Protein AF-A0AA40WEW4-F1 (afdb_monomer_lite)

Organism: NCBI:txid44276

Structure (mmCIF, N/CA/C/O backbone):
data_AF-A0AA40WEW4-F1
#
_entry.id   AF-A0AA40WEW4-F1
#
loop_
_atom_site.group_PDB
_atom_site.id
_atom_site.type_symbol
_atom_site.label_atom_id
_atom_site.label_alt_id
_atom_site.label_comp_id
_atom_site.label_asym_id
_atom_site.label_entity_id
_atom_site.label_seq_id
_atom_site.pdbx_PDB_ins_code
_atom_site.Cartn_x
_atom_site.Cartn_y
_atom_site.Cartn_z
_atom_site.occupancy
_atom_site.B_iso_or_equiv
_atom_site.auth_seq_id
_atom_site.auth_comp_id
_atom_site.auth_asym_id
_atom_site.auth_atom_id
_atom_site.pdbx_PDB_model_num
ATOM 1 N N . LEU A 1 1 ? -2.141 -4.595 21.282 1.00 58.50 1 LEU A N 1
ATOM 2 C CA . LEU A 1 1 ? -3.002 -5.345 20.341 1.00 58.50 1 LEU A CA 1
ATOM 3 C C . LEU A 1 1 ? -2.698 -6.812 20.580 1.00 58.50 1 LEU A C 1
ATOM 5 O O . LEU A 1 1 ? -1.520 -7.139 20.643 1.00 58.50 1 LEU A O 1
ATOM 9 N N . LYS A 1 2 ? -3.703 -7.653 20.843 1.00 56.94 2 LYS A N 1
ATOM 10 C CA . LYS A 1 2 ? -3.457 -9.097 20.947 1.00 56.94 2 LYS A CA 1
ATOM 11 C C . LYS A 1 2 ? -3.166 -9.610 19.535 1.00 56.94 2 LYS A C 1
ATOM 13 O O . LYS A 1 2 ? -3.886 -9.247 18.609 1.00 56.94 2 LYS A O 1
ATOM 18 N N . SER A 1 3 ? -2.093 -10.379 19.375 1.00 60.03 3 SER A N 1
ATOM 19 C CA . SER A 1 3 ? -1.756 -10.999 18.090 1.00 60.03 3 SER A CA 1
ATOM 20 C C . SER A 1 3 ? -2.911 -11.897 17.625 1.00 60.03 3 SER A C 1
ATOM 22 O O . SER A 1 3 ? -3.533 -12.557 18.457 1.00 60.03 3 SER A O 1
ATOM 24 N N . GLY A 1 4 ? -3.221 -11.888 16.327 1.00 69.12 4 GLY A N 1
ATOM 25 C CA . GLY A 1 4 ? -4.251 -12.742 15.717 1.00 69.12 4 GLY A CA 1
ATOM 26 C C . GLY A 1 4 ? -5.677 -12.178 15.666 1.00 69.12 4 GLY A C 1
ATOM 27 O O . GLY A 1 4 ? -6.532 -12.811 15.057 1.00 69.12 4 GLY A O 1
ATOM 28 N N . ILE A 1 5 ? -5.954 -11.004 16.249 1.00 79.25 5 ILE A N 1
ATOM 29 C CA . ILE A 1 5 ? -7.262 -10.338 16.103 1.00 79.25 5 ILE A CA 1
ATOM 30 C C . ILE A 1 5 ? -7.175 -9.310 14.962 1.00 79.25 5 ILE A C 1
ATOM 32 O O . ILE A 1 5 ? -6.361 -8.386 15.071 1.00 79.25 5 ILE A O 1
ATOM 36 N N . PRO A 1 6 ? -7.994 -9.429 13.897 1.00 80.62 6 PRO A N 1
ATOM 37 C CA . PRO A 1 6 ? -8.070 -8.429 12.836 1.00 80.62 6 PRO A CA 1
ATOM 38 C C . PRO A 1 6 ? -8.452 -7.055 13.387 1.00 80.62 6 PRO A C 1
ATOM 40 O O . PRO A 1 6 ? -9.288 -6.934 14.285 1.00 80.62 6 PRO A O 1
ATOM 43 N N . VAL A 1 7 ? -7.825 -6.010 12.855 1.00 83.88 7 VAL A N 1
ATOM 44 C CA . VAL A 1 7 ? -7.959 -4.645 13.365 1.00 83.88 7 VAL A CA 1
ATOM 45 C C . VAL A 1 7 ? -8.701 -3.787 12.346 1.00 83.88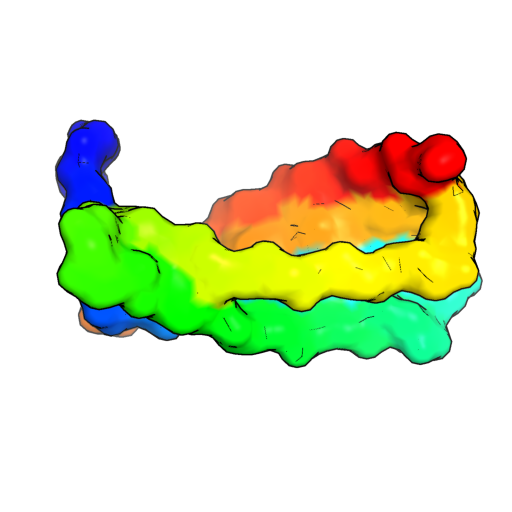 7 VAL A C 1
ATOM 47 O O . VAL A 1 7 ? -8.138 -3.446 11.309 1.00 83.88 7 VAL A O 1
ATOM 50 N N . SER A 1 8 ? -9.946 -3.421 12.648 1.00 88.06 8 SER A N 1
ATOM 51 C CA . SER A 1 8 ? -10.785 -2.553 11.807 1.00 88.06 8 SER A CA 1
ATOM 52 C C . SER A 1 8 ? -10.580 -1.063 12.092 1.00 88.06 8 SER A C 1
ATOM 54 O O . SER A 1 8 ? -10.209 -0.696 13.211 1.00 88.06 8 SER A O 1
ATOM 56 N N . GLY A 1 9 ? -10.889 -0.200 11.121 1.00 87.50 9 GLY A N 1
ATOM 57 C CA . GLY A 1 9 ? -10.830 1.259 11.267 1.00 87.50 9 GLY A CA 1
ATOM 58 C C . GLY A 1 9 ? -9.418 1.834 11.426 1.00 87.50 9 GLY A C 1
ATOM 59 O O . GLY A 1 9 ? -9.254 2.950 11.921 1.00 87.50 9 GLY A O 1
ATOM 60 N N . ALA A 1 10 ? -8.387 1.079 11.050 1.00 90.81 10 ALA A N 1
ATOM 61 C CA . ALA A 1 10 ? -7.012 1.550 11.038 1.00 90.81 10 ALA A CA 1
ATOM 62 C C . ALA A 1 10 ? -6.732 2.355 9.764 1.00 90.81 10 ALA A C 1
ATOM 64 O O . ALA A 1 10 ? -7.169 2.009 8.668 1.00 90.81 10 ALA A O 1
ATOM 65 N N . LYS A 1 11 ? -5.930 3.411 9.891 1.00 92.25 11 LYS A N 1
ATOM 66 C CA . LYS A 1 11 ? -5.395 4.135 8.741 1.00 92.25 11 LYS A CA 1
ATOM 67 C C . LYS A 1 11 ? -4.177 3.377 8.226 1.00 92.25 11 LYS A C 1
ATOM 69 O O . LYS A 1 11 ? -3.094 3.498 8.802 1.00 92.25 11 LYS A O 1
ATOM 74 N N . ILE A 1 12 ? -4.353 2.583 7.172 1.00 93.00 12 ILE A N 1
ATOM 75 C CA . ILE A 1 12 ? -3.265 1.814 6.562 1.00 93.00 12 ILE A CA 1
ATOM 76 C C . ILE A 1 12 ? -2.727 2.554 5.34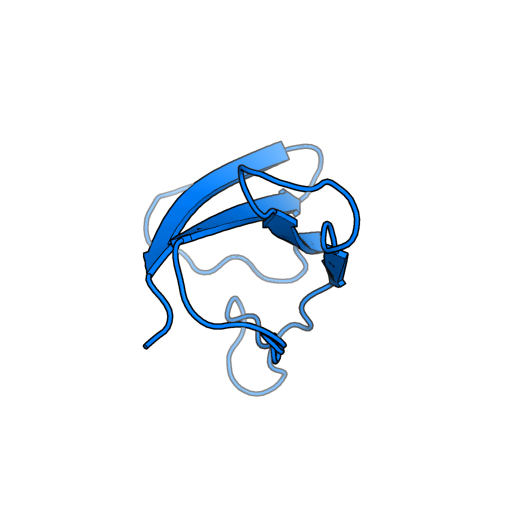2 1.00 93.00 12 ILE A C 1
ATOM 78 O O . ILE A 1 12 ? -3.448 2.815 4.384 1.00 93.00 12 ILE A O 1
ATOM 82 N N . ARG A 1 13 ? -1.442 2.891 5.382 1.00 93.75 13 ARG A N 1
ATOM 83 C CA . ARG A 1 13 ? -0.699 3.522 4.298 1.00 93.75 13 ARG A CA 1
ATOM 84 C C . ARG A 1 13 ? 0.348 2.554 3.772 1.00 93.75 13 ARG A C 1
ATOM 86 O O . ARG A 1 13 ? 1.095 1.972 4.551 1.00 93.75 13 ARG A O 1
ATOM 93 N N . VAL A 1 14 ? 0.427 2.425 2.463 1.00 93.19 14 VAL A N 1
ATOM 94 C CA . VAL A 1 14 ? 1.468 1.676 1.772 1.00 93.19 14 VAL A CA 1
ATOM 95 C C . VAL A 1 14 ? 2.388 2.662 1.081 1.00 93.19 14 VAL A C 1
ATOM 97 O O . VAL A 1 14 ? 1.930 3.624 0.477 1.00 93.19 14 VAL A O 1
ATOM 100 N N . GLU A 1 15 ? 3.684 2.445 1.200 1.00 92.81 15 G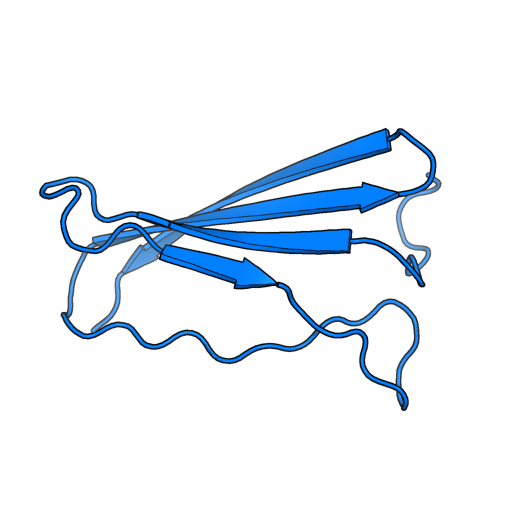LU A N 1
ATOM 101 C CA . GLU A 1 15 ? 4.725 3.206 0.528 1.00 92.81 15 GLU A CA 1
ATOM 102 C C . GLU A 1 15 ? 5.534 2.238 -0.327 1.00 92.81 15 GLU A C 1
ATOM 104 O O . GLU A 1 15 ? 5.931 1.178 0.157 1.00 92.81 15 GLU A O 1
ATOM 109 N N . ILE A 1 16 ? 5.740 2.586 -1.592 1.00 91.44 16 ILE A N 1
ATOM 110 C CA . ILE A 1 16 ? 6.655 1.876 -2.485 1.00 91.44 16 ILE A CA 1
ATOM 111 C C . ILE A 1 16 ? 7.822 2.793 -2.796 1.00 91.44 16 ILE A C 1
ATOM 113 O O . ILE A 1 16 ? 7.623 3.980 -3.054 1.00 91.44 16 ILE A O 1
ATOM 117 N N . GLU A 1 17 ? 9.022 2.238 -2.755 1.00 90.31 17 GLU A N 1
ATOM 118 C CA . GLU A 1 17 ? 10.265 2.952 -3.015 1.00 90.31 17 GLU A CA 1
ATOM 119 C C . GLU A 1 17 ? 11.149 2.115 -3.936 1.00 90.31 17 GLU A C 1
ATOM 121 O O . GLU A 1 17 ? 11.160 0.881 -3.857 1.00 90.31 17 GLU A O 1
ATOM 126 N N . ARG A 1 18 ? 11.915 2.783 -4.800 1.00 85.69 18 ARG A N 1
ATOM 127 C CA . ARG A 1 18 ? 12.894 2.126 -5.669 1.00 85.69 18 ARG A CA 1
ATOM 128 C C . ARG A 1 18 ? 14.294 2.587 -5.296 1.00 85.69 18 ARG A C 1
ATOM 130 O O . ARG A 1 18 ? 14.597 3.773 -5.349 1.00 85.69 18 ARG A O 1
ATOM 137 N N . SER A 1 19 ? 15.169 1.639 -4.973 1.00 68.50 19 SER A N 1
ATOM 138 C CA . SER A 1 19 ? 16.468 1.895 -4.330 1.00 68.50 19 SER A CA 1
ATOM 139 C C . SER A 1 19 ? 17.441 2.773 -5.128 1.00 68.50 19 SER A C 1
ATOM 141 O O . SER A 1 19 ? 18.408 3.262 -4.556 1.00 68.50 19 SER A O 1
ATOM 143 N N . ALA A 1 20 ? 17.219 2.958 -6.432 1.00 65.81 20 ALA A N 1
ATOM 144 C CA . ALA A 1 20 ? 18.113 3.716 -7.306 1.00 65.81 20 ALA A CA 1
ATOM 145 C C . ALA A 1 20 ? 17.595 5.119 -7.675 1.00 65.81 20 ALA A C 1
ATOM 147 O O . ALA A 1 20 ? 18.381 5.938 -8.147 1.00 65.81 20 ALA A O 1
ATOM 148 N N . THR A 1 21 ? 16.299 5.411 -7.499 1.00 62.09 21 THR A N 1
ATOM 149 C CA . THR A 1 21 ? 15.687 6.663 -7.980 1.00 62.09 21 THR A CA 1
ATOM 150 C C . THR A 1 21 ? 14.447 7.045 -7.166 1.00 62.09 21 THR A C 1
ATOM 152 O O . THR A 1 21 ? 13.471 6.296 -7.163 1.00 62.09 21 THR A O 1
ATOM 155 N N . ASP A 1 22 ? 14.414 8.258 -6.605 1.00 67.19 22 ASP A N 1
ATOM 156 C CA . ASP A 1 22 ? 13.249 8.791 -5.866 1.00 67.19 22 ASP A CA 1
ATOM 157 C C . ASP A 1 22 ? 12.019 9.082 -6.743 1.00 67.19 22 ASP A C 1
ATOM 159 O O . ASP A 1 22 ? 10.922 9.323 -6.235 1.00 67.19 22 ASP A O 1
ATOM 163 N N . LEU A 1 23 ? 12.178 9.048 -8.071 1.00 67.31 23 LEU A N 1
ATOM 164 C CA . LEU A 1 23 ? 11.135 9.385 -9.050 1.00 67.31 23 LEU A CA 1
ATOM 165 C C . LEU A 1 23 ? 9.855 8.549 -8.896 1.00 67.31 23 LEU A C 1
ATOM 167 O O . LEU A 1 23 ? 8.766 9.005 -9.259 1.00 67.31 23 LEU A O 1
ATOM 171 N N . TRP A 1 24 ? 9.982 7.353 -8.325 1.00 71.56 24 TRP A N 1
ATOM 172 C CA . TRP A 1 24 ? 8.898 6.384 -8.217 1.00 71.56 24 TRP A CA 1
ATOM 173 C C . TRP A 1 24 ? 8.422 6.132 -6.790 1.00 71.56 24 TRP A C 1
ATOM 175 O O . TRP A 1 24 ? 7.588 5.253 -6.575 1.00 71.56 24 TRP A O 1
ATOM 185 N N . ASN A 1 25 ? 8.882 6.934 -5.827 1.00 86.25 25 ASN A N 1
ATOM 186 C CA . ASN A 1 25 ? 8.388 6.831 -4.464 1.00 86.25 25 ASN A CA 1
ATOM 187 C C . ASN A 1 25 ? 6.917 7.277 -4.439 1.00 86.25 25 ASN A C 1
ATOM 189 O O . ASN A 1 25 ? 6.564 8.399 -4.832 1.00 86.25 25 ASN A O 1
ATOM 193 N N . ARG A 1 26 ? 6.028 6.373 -4.029 1.00 88.25 26 ARG A N 1
ATOM 194 C CA . ARG A 1 26 ? 4.579 6.610 -3.995 1.00 88.25 26 ARG A CA 1
ATOM 195 C C . ARG A 1 26 ? 4.005 6.148 -2.673 1.00 88.25 26 ARG A C 1
ATOM 197 O O . ARG A 1 26 ? 4.503 5.213 -2.056 1.00 88.25 26 ARG A O 1
ATOM 204 N N . SER A 1 27 ? 2.933 6.813 -2.256 1.00 90.25 27 SER A N 1
ATOM 205 C CA . SER A 1 27 ? 2.203 6.476 -1.045 1.00 90.25 27 SER A CA 1
ATOM 206 C C . SER A 1 27 ? 0.718 6.348 -1.345 1.00 90.25 27 SER A C 1
ATOM 208 O O . SER A 1 27 ? 0.127 7.240 -1.949 1.00 90.25 27 SER A O 1
ATOM 210 N N . PHE A 1 28 ? 0.125 5.251 -0.892 1.00 91.31 28 PHE A N 1
ATOM 211 C CA . PHE A 1 28 ? -1.266 4.891 -1.120 1.00 91.31 28 PHE A CA 1
ATOM 212 C C . PHE A 1 28 ? -1.953 4.661 0.218 1.00 91.31 28 PHE A C 1
ATOM 214 O O . PHE A 1 28 ? -1.352 4.125 1.150 1.00 91.31 28 PHE A O 1
ATOM 221 N N . LEU A 1 29 ? -3.211 5.070 0.326 1.00 91.81 29 LEU A N 1
ATOM 222 C CA . LEU A 1 29 ? -4.054 4.690 1.450 1.00 91.81 29 LEU A CA 1
ATOM 223 C C . LEU A 1 29 ? -4.832 3.438 1.047 1.00 91.81 29 LEU A C 1
ATOM 225 O O . LEU A 1 29 ? -5.400 3.412 -0.040 1.00 91.81 29 LEU A O 1
ATOM 229 N N . LEU A 1 30 ? -4.832 2.413 1.897 1.00 92.69 30 LEU A N 1
ATOM 230 C CA . LEU A 1 30 ? -5.687 1.249 1.685 1.00 92.69 30 LEU A CA 1
ATOM 231 C C . LEU A 1 30 ? -7.069 1.505 2.270 1.00 92.69 30 LEU A C 1
ATOM 233 O O . LEU A 1 30 ? -7.204 2.148 3.316 1.00 92.69 30 LEU A O 1
ATOM 237 N N . GLU A 1 31 ? -8.073 0.936 1.619 1.00 91.19 31 GLU A N 1
ATOM 238 C CA . GLU A 1 31 ? -9.448 0.946 2.098 1.00 91.19 31 GLU A CA 1
ATOM 239 C C . GLU A 1 31 ? -9.758 -0.383 2.783 1.00 91.19 31 GLU A C 1
ATOM 241 O O . GLU A 1 31 ? -9.300 -1.447 2.357 1.00 91.19 31 GLU A O 1
ATOM 246 N N . GLU A 1 32 ? -10.499 -0.321 3.886 1.00 92.50 32 GLU A N 1
ATOM 247 C CA . GLU A 1 32 ? -10.969 -1.527 4.564 1.00 92.50 32 GLU A CA 1
ATOM 248 C C . GLU A 1 32 ? -12.047 -2.202 3.708 1.00 92.50 32 GLU A C 1
ATOM 250 O O . GLU A 1 32 ? -12.986 -1.542 3.259 1.00 92.50 32 GLU A O 1
ATOM 255 N N . ASP A 1 33 ? -11.930 -3.514 3.494 1.00 91.06 33 ASP A N 1
ATOM 256 C CA . ASP A 1 33 ? -12.939 -4.270 2.756 1.00 91.06 33 ASP A CA 1
ATOM 257 C C . ASP A 1 33 ? -14.251 -4.313 3.564 1.00 91.06 33 ASP A C 1
ATOM 259 O O . ASP A 1 33 ? -14.278 -4.892 4.660 1.00 91.06 33 ASP A O 1
ATOM 263 N N . PRO A 1 34 ? -15.371 -3.776 3.039 1.00 87.06 34 PRO A N 1
ATOM 264 C CA . PRO A 1 34 ? -16.649 -3.789 3.746 1.00 87.06 34 PRO A CA 1
ATOM 265 C C . PRO A 1 34 ? -17.182 -5.205 4.017 1.00 87.06 34 PRO A C 1
ATOM 267 O O . PRO A 1 34 ? -18.015 -5.379 4.909 1.00 87.06 34 PRO A O 1
ATOM 270 N N . LYS A 1 35 ? -16.725 -6.222 3.273 1.00 89.62 35 LYS A N 1
ATOM 271 C CA . LYS A 1 35 ? -17.143 -7.624 3.437 1.00 89.62 35 LYS A CA 1
ATOM 272 C C . LYS A 1 35 ? -16.320 -8.372 4.480 1.00 89.62 35 LYS A C 1
ATOM 274 O O . LYS A 1 35 ? -16.822 -9.331 5.065 1.00 89.62 35 LYS A O 1
ATOM 279 N N . THR A 1 36 ? -15.080 -7.952 4.734 1.00 88.75 36 THR A N 1
ATOM 280 C CA . THR A 1 36 ? -14.177 -8.630 5.673 1.00 88.75 36 THR A CA 1
ATOM 281 C C . THR A 1 36 ? -13.446 -7.630 6.564 1.00 88.75 36 THR A C 1
ATOM 283 O O . THR A 1 36 ? -12.391 -7.111 6.209 1.00 88.75 36 THR A O 1
ATOM 286 N N . LYS A 1 37 ? -13.999 -7.381 7.757 1.00 87.81 37 LYS A N 1
ATOM 287 C CA . LYS A 1 37 ? -13.427 -6.437 8.727 1.00 87.81 37 LYS A CA 1
ATOM 288 C C . LYS A 1 37 ? -11.986 -6.785 9.096 1.00 87.81 37 LYS A C 1
ATOM 290 O O . LYS A 1 37 ? -11.663 -7.939 9.373 1.00 87.81 37 LYS A O 1
ATOM 295 N N . GLY A 1 38 ? -11.148 -5.758 9.169 1.00 88.25 38 GLY A N 1
ATOM 296 C CA . GLY A 1 38 ? -9.724 -5.861 9.458 1.00 88.25 38 GLY A CA 1
ATOM 297 C C . GLY A 1 38 ? -8.858 -6.302 8.277 1.00 88.25 38 GLY A C 1
ATOM 298 O O . GLY A 1 38 ? -7.640 -6.368 8.445 1.00 88.25 38 GLY A O 1
ATOM 299 N N . ASN A 1 39 ? -9.450 -6.551 7.104 1.00 90.69 39 ASN A N 1
ATOM 300 C CA . ASN A 1 39 ? -8.719 -6.704 5.851 1.00 90.69 39 ASN A CA 1
ATOM 301 C C . ASN A 1 39 ? -8.746 -5.389 5.079 1.00 90.69 39 ASN A C 1
ATOM 303 O O . ASN A 1 39 ? -9.780 -4.730 4.988 1.00 90.69 39 ASN A O 1
ATOM 307 N N . TYR A 1 40 ? -7.605 -5.034 4.499 1.00 91.19 40 TYR A N 1
ATOM 308 C CA . TYR A 1 40 ? -7.438 -3.808 3.731 1.00 91.19 40 TYR A CA 1
ATOM 309 C C . TYR A 1 40 ? -6.953 -4.163 2.339 1.00 91.19 40 TYR A C 1
ATOM 311 O O . TYR A 1 40 ? -6.065 -5.005 2.185 1.00 91.19 40 TYR A O 1
ATOM 319 N N . LEU A 1 41 ? -7.543 -3.522 1.339 1.00 89.88 41 LEU A N 1
ATOM 320 C CA . LEU A 1 41 ? -7.289 -3.794 -0.064 1.00 89.88 41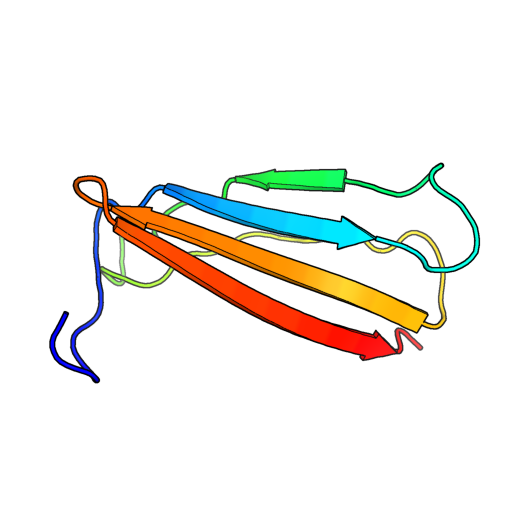 LEU A CA 1
ATOM 321 C C . LEU A 1 41 ? -6.796 -2.527 -0.761 1.00 89.88 41 LEU A C 1
ATOM 323 O O . LEU A 1 41 ? -7.146 -1.402 -0.404 1.00 89.88 41 LEU A O 1
ATOM 327 N N . GLY A 1 42 ? -5.961 -2.733 -1.770 1.00 87.31 42 GLY A N 1
ATOM 328 C CA . GLY A 1 42 ? -5.485 -1.692 -2.665 1.00 87.31 42 GLY A CA 1
ATOM 329 C C . GLY A 1 42 ? -4.697 -2.312 -3.807 1.00 87.31 42 GLY A C 1
ATOM 330 O O . GLY A 1 42 ? -4.162 -3.414 -3.677 1.00 87.31 42 GLY A O 1
ATOM 331 N N . VAL A 1 43 ? -4.651 -1.602 -4.928 1.00 87.56 43 VAL A N 1
ATOM 332 C CA . VAL A 1 43 ? -3.879 -1.997 -6.106 1.00 87.56 43 VAL A CA 1
ATOM 333 C C . VAL A 1 43 ? -2.646 -1.108 -6.177 1.00 87.56 43 VAL A C 1
ATOM 335 O O . VAL A 1 43 ? -2.745 0.111 -6.048 1.00 87.56 43 VAL A O 1
ATOM 338 N N . LEU A 1 44 ? -1.485 -1.734 -6.346 1.00 87.06 44 LEU A N 1
ATOM 339 C CA . LEU A 1 44 ? -0.214 -1.052 -6.549 1.00 87.06 44 LEU A CA 1
ATOM 340 C C . LEU A 1 44 ? 0.240 -1.323 -7.976 1.00 87.06 44 LEU A C 1
ATOM 342 O O . LEU A 1 44 ? 0.309 -2.478 -8.393 1.00 87.06 44 LEU A O 1
ATOM 346 N N . GLU A 1 45 ? 0.567 -0.263 -8.701 1.00 85.75 45 GLU A N 1
ATOM 347 C CA . GLU A 1 45 ? 1.108 -0.359 -10.052 1.00 85.75 45 GLU A CA 1
ATOM 348 C C . GLU A 1 45 ? 2.615 -0.115 -10.013 1.00 85.75 45 GLU A C 1
ATOM 350 O O . GLU A 1 45 ? 3.085 0.903 -9.499 1.00 85.75 45 GLU A O 1
ATOM 355 N N . PHE A 1 46 ? 3.369 -1.067 -10.560 1.00 86.25 46 PHE A N 1
ATOM 356 C CA . PHE A 1 46 ? 4.819 -0.991 -10.686 1.00 86.25 46 PHE A CA 1
ATOM 357 C C . PHE A 1 46 ? 5.152 -0.751 -12.162 1.00 86.25 46 PHE A C 1
ATOM 359 O O . PHE A 1 46 ? 4.998 -1.667 -12.967 1.00 86.25 46 PHE A O 1
ATOM 366 N N . PRO A 1 47 ? 5.577 0.465 -12.547 1.00 83.81 47 PRO A N 1
ATOM 367 C CA . PRO A 1 47 ? 5.810 0.806 -13.952 1.00 83.81 47 PRO A CA 1
ATOM 368 C C . PRO A 1 47 ? 7.070 0.147 -14.528 1.00 83.81 47 PRO A C 1
ATOM 370 O O . PRO A 1 47 ? 7.261 0.139 -15.740 1.00 83.81 47 PRO A O 1
ATOM 373 N N . GLU A 1 48 ? 7.941 -0.385 -13.668 1.00 85.56 48 GLU A N 1
ATOM 374 C CA . GLU A 1 48 ? 9.207 -0.997 -14.050 1.00 85.56 48 GLU A CA 1
ATOM 375 C C . GLU A 1 48 ? 9.452 -2.296 -13.274 1.00 85.56 48 GLU A C 1
ATOM 377 O O . GLU A 1 48 ? 9.151 -2.403 -12.079 1.00 85.56 48 GLU A O 1
ATOM 382 N N . ILE A 1 49 ? 10.082 -3.252 -13.956 1.00 89.31 49 ILE A N 1
ATOM 383 C CA . ILE A 1 49 ? 10.609 -4.479 -13.355 1.00 89.31 49 ILE A CA 1
ATOM 384 C C . ILE A 1 49 ? 11.830 -4.189 -12.465 1.00 89.31 49 ILE A C 1
ATOM 386 O O . ILE A 1 49 ? 12.513 -3.165 -12.599 1.00 89.31 49 ILE A O 1
ATOM 390 N N . GLY A 1 50 ? 12.130 -5.119 -11.561 1.00 89.31 50 GLY A N 1
ATOM 391 C CA . GLY A 1 50 ? 13.303 -5.098 -10.689 1.00 89.31 50 GLY A CA 1
ATOM 392 C C . GLY A 1 50 ? 12.969 -4.981 -9.204 1.00 89.31 50 GLY A C 1
ATOM 393 O O . GLY A 1 50 ? 11.874 -5.328 -8.762 1.00 89.31 50 GLY A O 1
ATOM 394 N N . ALA A 1 51 ? 13.947 -4.513 -8.426 1.00 90.81 51 ALA A N 1
ATOM 395 C CA . ALA A 1 51 ? 13.866 -4.458 -6.971 1.00 90.81 51 ALA A CA 1
ATOM 396 C C . ALA A 1 51 ? 13.089 -3.232 -6.466 1.00 90.81 51 ALA A C 1
ATOM 398 O O . ALA A 1 51 ? 13.363 -2.095 -6.861 1.00 90.81 51 ALA A O 1
ATOM 399 N N . TRP A 1 52 ? 12.172 -3.477 -5.534 1.00 91.25 52 TRP A N 1
ATOM 400 C CA . TRP A 1 52 ? 11.324 -2.486 -4.881 1.00 91.25 52 TRP A CA 1
ATOM 401 C C . TRP A 1 52 ? 11.280 -2.727 -3.374 1.00 91.25 52 TRP A C 1
ATOM 403 O O . TRP A 1 52 ? 11.339 -3.863 -2.905 1.00 91.25 52 TRP A O 1
ATOM 413 N N . VAL A 1 53 ? 11.121 -1.655 -2.606 1.00 92.31 53 VAL A N 1
ATOM 414 C CA . VAL A 1 53 ? 10.874 -1.709 -1.165 1.00 92.31 53 VAL A CA 1
ATOM 415 C C . VAL A 1 53 ? 9.421 -1.325 -0.919 1.00 92.31 53 VAL A C 1
ATOM 417 O O . VAL A 1 53 ? 8.982 -0.250 -1.314 1.00 92.31 53 VAL A O 1
ATOM 420 N N . LEU A 1 54 ? 8.674 -2.198 -0.251 1.00 92.62 54 LEU A N 1
ATOM 421 C CA . LEU A 1 54 ? 7.293 -1.978 0.161 1.00 92.62 54 LEU A CA 1
ATOM 422 C C . LEU A 1 54 ? 7.250 -1.742 1.673 1.00 92.62 54 LEU A C 1
ATOM 424 O O . LEU A 1 54 ? 7.571 -2.634 2.452 1.00 92.62 54 LEU A O 1
ATOM 428 N N . SER A 1 55 ? 6.811 -0.569 2.117 1.00 93.25 55 SER A N 1
ATOM 429 C CA . SER A 1 55 ? 6.577 -0.255 3.529 1.00 93.25 55 SER A CA 1
ATOM 430 C C . SER A 1 55 ? 5.086 -0.076 3.811 1.00 93.25 55 SER A C 1
ATOM 432 O O . SER A 1 55 ? 4.462 0.870 3.346 1.00 93.25 55 SER A O 1
ATOM 434 N N . VAL A 1 56 ? 4.509 -0.940 4.642 1.00 92.69 56 VAL A N 1
ATOM 435 C CA . VAL A 1 56 ? 3.137 -0.812 5.149 1.00 92.69 56 VAL A CA 1
ATOM 436 C C . VAL A 1 56 ? 3.173 -0.173 6.535 1.00 92.69 56 VAL A C 1
ATOM 438 O O . VAL A 1 56 ? 3.812 -0.689 7.452 1.00 92.69 56 VAL A O 1
ATOM 441 N N . LYS A 1 57 ? 2.479 0.952 6.703 1.00 93.50 57 LYS A N 1
ATOM 442 C CA . LYS A 1 57 ? 2.337 1.702 7.955 1.00 93.50 57 LYS A CA 1
ATOM 443 C C . LYS A 1 57 ? 0.870 1.720 8.369 1.00 93.50 57 LYS A C 1
ATOM 445 O O . LYS A 1 57 ? 0.034 2.252 7.649 1.00 93.50 57 LYS A O 1
ATOM 450 N N . GLY A 1 58 ? 0.555 1.168 9.532 1.00 92.12 58 GLY A N 1
ATOM 451 C CA . GLY A 1 58 ? -0.782 1.220 10.115 1.00 92.12 58 GLY A CA 1
ATOM 452 C C . GLY A 1 58 ? -0.831 2.157 11.312 1.00 92.12 58 GLY A C 1
ATOM 453 O O . GLY A 1 58 ? 0.033 2.077 12.184 1.00 92.12 58 GLY A O 1
ATOM 454 N N . GLU A 1 59 ? -1.847 3.011 11.380 1.00 92.06 59 GLU A N 1
ATOM 455 C CA . GLU A 1 59 ? -2.142 3.829 12.557 1.00 92.06 59 GLU A CA 1
ATOM 456 C C . GLU A 1 59 ? -3.547 3.523 13.087 1.00 92.06 59 GLU A C 1
ATOM 458 O O . GLU A 1 59 ? -4.528 3.583 12.348 1.00 92.06 59 GLU A O 1
ATOM 463 N N . ILE A 1 60 ? -3.649 3.199 14.378 1.00 90.38 60 ILE A N 1
ATOM 464 C CA . ILE A 1 60 ? -4.931 3.011 15.063 1.00 90.38 60 ILE A CA 1
ATOM 465 C C . ILE A 1 60 ? -4.848 3.486 16.509 1.00 90.38 60 ILE A C 1
ATOM 467 O O . ILE A 1 60 ? -3.958 3.077 17.255 1.00 90.38 60 ILE A O 1
ATOM 471 N N . SER A 1 61 ? -5.788 4.341 16.920 1.00 85.69 61 SER A N 1
ATOM 472 C CA . SER A 1 61 ? -5.907 4.829 18.305 1.00 85.69 61 SER A CA 1
ATOM 473 C C . SER A 1 61 ? -4.564 5.300 18.896 1.00 85.69 61 SER A C 1
ATOM 475 O O . SER A 1 61 ? -4.198 4.926 20.010 1.00 85.69 61 SER A O 1
ATOM 477 N N . GLY A 1 62 ? -3.783 6.053 18.111 1.00 83.31 62 GLY A N 1
ATOM 478 C CA . GLY A 1 62 ? -2.465 6.572 18.502 1.00 83.31 62 GLY A CA 1
ATOM 479 C C . GLY A 1 62 ? -1.313 5.557 18.479 1.00 83.31 62 GLY A C 1
ATOM 480 O O . GLY A 1 62 ? -0.172 5.923 18.750 1.00 83.31 62 GLY A O 1
ATOM 481 N N . ARG A 1 63 ? -1.566 4.287 18.140 1.00 85.50 63 ARG A N 1
ATOM 482 C CA . ARG A 1 63 ? -0.530 3.261 17.952 1.00 85.50 63 ARG A CA 1
ATOM 483 C C . ARG A 1 63 ? -0.131 3.172 16.491 1.00 85.50 63 ARG A C 1
ATOM 485 O O . ARG A 1 63 ? -0.992 3.163 15.616 1.00 85.50 63 ARG A O 1
ATOM 492 N N . ARG A 1 64 ? 1.172 3.038 16.249 1.00 89.19 64 ARG A N 1
ATOM 493 C CA . ARG A 1 64 ? 1.749 2.886 14.912 1.00 89.19 64 ARG A CA 1
ATOM 494 C C . ARG A 1 64 ? 2.405 1.520 14.773 1.00 89.19 64 ARG A C 1
ATOM 496 O O . ARG A 1 64 ? 3.140 1.092 15.658 1.00 89.19 64 ARG A O 1
ATOM 503 N N . LEU A 1 65 ? 2.135 0.855 13.660 1.00 87.69 65 LEU A N 1
ATOM 504 C CA . LEU A 1 65 ? 2.773 -0.388 13.245 1.00 87.69 65 LEU A CA 1
ATOM 505 C C . LEU A 1 65 ? 3.427 -0.154 11.888 1.00 87.69 65 LEU A C 1
ATOM 507 O O . LEU A 1 65 ? 2.857 0.527 11.038 1.00 87.69 65 LEU A O 1
ATOM 511 N N . A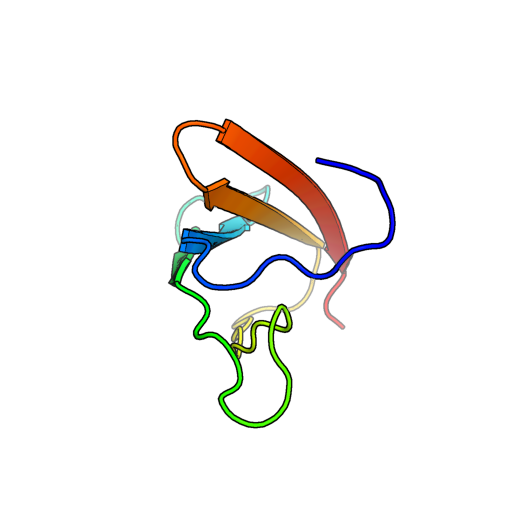RG A 1 66 ? 4.614 -0.717 11.682 1.00 91.38 66 ARG A N 1
ATOM 512 C CA . ARG A 1 66 ? 5.307 -0.677 10.396 1.00 91.38 66 ARG A CA 1
ATOM 513 C C . ARG A 1 66 ? 5.799 -2.071 10.051 1.00 91.38 66 ARG A C 1
ATOM 515 O O . ARG A 1 66 ? 6.349 -2.754 10.909 1.00 91.38 66 ARG A O 1
ATOM 522 N N . LYS A 1 67 ? 5.633 -2.450 8.791 1.00 91.38 67 LYS A N 1
ATOM 523 C CA . LYS A 1 67 ? 6.236 -3.634 8.194 1.00 91.38 67 LYS A CA 1
ATOM 524 C C . LYS A 1 67 ? 6.871 -3.230 6.870 1.00 91.38 67 LYS A C 1
ATOM 526 O O . LYS A 1 67 ? 6.242 -2.511 6.102 1.00 91.38 67 LYS A O 1
ATOM 531 N N . THR A 1 68 ? 8.099 -3.663 6.627 1.00 92.75 68 THR A N 1
ATOM 532 C CA . THR A 1 68 ? 8.812 -3.402 5.375 1.00 92.75 68 THR A CA 1
ATOM 533 C C . THR A 1 68 ? 9.199 -4.731 4.750 1.00 92.75 68 THR A C 1
ATOM 535 O O . THR A 1 68 ? 9.668 -5.617 5.456 1.00 92.75 68 THR A O 1
ATOM 538 N N . GLU A 1 69 ? 8.976 -4.857 3.450 1.00 92.69 69 GLU A N 1
ATOM 539 C CA . GLU A 1 69 ? 9.255 -6.042 2.645 1.00 92.69 69 GLU A CA 1
ATOM 540 C C . GLU A 1 69 ? 9.996 -5.621 1.376 1.00 92.69 69 GLU A C 1
ATOM 542 O O . GLU A 1 69 ? 9.732 -4.554 0.822 1.00 92.69 69 GLU A O 1
ATOM 547 N N . ASN A 1 70 ? 10.912 -6.464 0.905 1.00 92.19 70 ASN A N 1
ATOM 548 C CA . ASN A 1 70 ? 11.596 -6.254 -0.368 1.00 92.19 70 ASN A CA 1
ATOM 549 C C . ASN A 1 70 ? 10.934 -7.131 -1.430 1.00 92.19 70 ASN A C 1
ATOM 551 O O . ASN A 1 70 ? 10.763 -8.332 -1.229 1.00 92.19 70 ASN A O 1
ATOM 555 N N . LEU A 1 71 ? 10.568 -6.529 -2.555 1.00 90.31 71 LEU A N 1
ATOM 556 C CA . LEU A 1 71 ? 9.913 -7.182 -3.680 1.00 90.31 71 LEU A CA 1
ATOM 557 C C . LEU A 1 71 ? 10.834 -7.158 -4.897 1.00 90.31 71 LEU A C 1
ATOM 559 O O . LEU A 1 71 ? 11.557 -6.189 -5.116 1.00 90.31 71 LEU A O 1
ATOM 563 N N . ASN A 1 72 ? 10.777 -8.208 -5.710 1.00 90.88 72 ASN A N 1
ATOM 564 C CA . ASN A 1 72 ? 11.414 -8.233 -7.020 1.00 90.88 72 ASN A CA 1
ATOM 565 C C . ASN A 1 72 ? 10.340 -8.499 -8.077 1.00 90.88 72 ASN A C 1
ATOM 567 O O . ASN A 1 72 ? 9.836 -9.617 -8.173 1.00 90.88 72 ASN A O 1
ATOM 571 N N . ILE A 1 73 ? 9.956 -7.457 -8.810 1.00 89.94 73 ILE A N 1
ATOM 572 C CA . ILE A 1 73 ? 8.933 -7.511 -9.858 1.00 89.94 73 ILE A CA 1
ATOM 573 C C . ILE A 1 73 ? 9.592 -8.022 -11.146 1.00 89.94 73 ILE A C 1
ATOM 575 O O . ILE A 1 73 ? 10.648 -7.513 -11.525 1.00 89.94 73 ILE A O 1
ATOM 579 N N . GLN A 1 74 ? 9.003 -9.037 -11.782 1.00 83.69 74 GLN A N 1
ATOM 580 C CA . GLN A 1 74 ? 9.522 -9.699 -12.989 1.00 83.69 74 GLN A CA 1
ATOM 581 C C . GLN A 1 74 ? 8.681 -9.385 -14.220 1.00 83.69 74 GLN A C 1
ATOM 583 O O . GLN A 1 74 ? 7.447 -9.255 -14.061 1.00 83.69 74 GLN A O 1
#

Radius of gyration: 13.73 Å; chains: 1; bounding box: 35×22×35 Å

pLDDT: mean 86.05, std 9.13, range [56.94, 93.75]

Foldseek 3Di: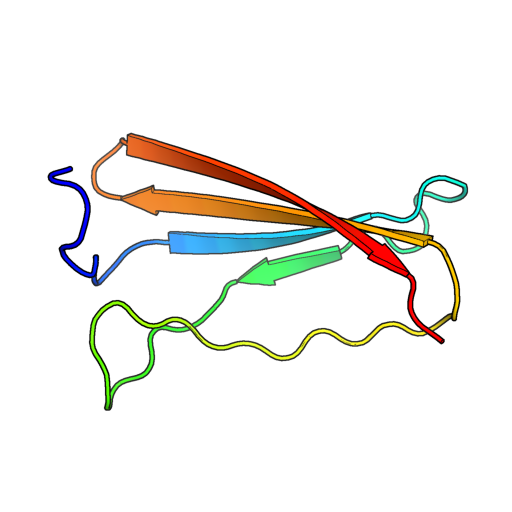
DPPPDQDAPKFKKKWKDDPPDRPPTDIDTWDADPVDGSDTDDDDDDPDFAKMKMWIWIDDPNDIDIDIDIDGGD

Secondary structure (DSSP, 8-state):
--TT----S-EEEEEEE-TT-GGG-EEEEPEEPTTSTT-EE-----SS-EEEEEEEEEEETTEEEEEEEEEEE-

Sequence (74 aa):
LKSGIPVSGAKIRVEIERSATDLWNRSFLLEEDPKTKGNYLGVLEFPEIGAWVLSVKGEISGRRLRKTENLNIQ